Protein AF-A0A2V9CWH9-F1 (afdb_monomer_lite)

Structure (mmCIF, N/CA/C/O backbone):
data_AF-A0A2V9CWH9-F1
#
_entry.id   AF-A0A2V9CWH9-F1
#
loop_
_atom_site.group_PDB
_atom_site.id
_atom_site.type_symbol
_atom_site.label_atom_id
_atom_site.label_alt_id
_atom_site.label_comp_id
_atom_site.label_asym_id
_atom_site.label_entity_id
_atom_site.label_seq_id
_atom_site.pdbx_PDB_ins_code
_atom_site.Cartn_x
_atom_site.Cartn_y
_atom_site.Cartn_z
_atom_site.occupancy
_atom_site.B_iso_or_equiv
_atom_site.auth_seq_id
_atom_site.auth_comp_id
_atom_site.auth_asym_id
_atom_site.auth_atom_id
_atom_site.pdbx_PDB_model_num
ATOM 1 N N . MET A 1 1 ? 44.552 -11.477 -55.483 1.00 44.53 1 MET A N 1
ATOM 2 C CA . MET A 1 1 ? 44.441 -10.278 -54.623 1.00 44.53 1 MET A CA 1
ATOM 3 C C . MET A 1 1 ? 43.603 -10.660 -53.417 1.00 44.53 1 MET A C 1
ATOM 5 O O . MET A 1 1 ? 42.482 -11.124 -53.597 1.00 44.53 1 MET A O 1
ATOM 9 N N . THR A 1 2 ? 44.203 -10.664 -52.231 1.00 57.53 2 THR A N 1
ATOM 10 C CA . THR A 1 2 ? 43.734 -11.425 -51.064 1.00 57.53 2 THR A CA 1
ATOM 11 C C . THR A 1 2 ? 42.679 -10.654 -50.266 1.00 57.53 2 THR A C 1
ATOM 13 O O . THR A 1 2 ? 42.781 -9.448 -50.055 1.00 57.53 2 THR A O 1
ATOM 16 N N . LEU A 1 3 ? 41.645 -11.362 -49.795 1.00 65.50 3 LEU A N 1
ATOM 17 C CA . LEU A 1 3 ? 40.542 -10.813 -48.985 1.00 65.50 3 LEU A CA 1
ATOM 18 C C . LEU A 1 3 ? 41.031 -10.063 -47.728 1.00 65.50 3 LEU A C 1
ATOM 20 O O . LEU A 1 3 ? 40.364 -9.142 -47.262 1.00 65.50 3 LEU A O 1
ATOM 24 N N . ALA A 1 4 ? 42.223 -10.411 -47.238 1.00 65.81 4 ALA A N 1
ATOM 25 C CA . ALA A 1 4 ? 42.896 -9.776 -46.110 1.00 65.81 4 ALA A CA 1
ATOM 26 C C . ALA A 1 4 ? 43.246 -8.292 -46.352 1.00 65.81 4 ALA A C 1
ATOM 28 O O . ALA A 1 4 ? 43.082 -7.471 -45.452 1.00 65.81 4 ALA A O 1
ATOM 29 N N . GLU A 1 5 ? 43.653 -7.905 -47.568 1.00 60.34 5 GLU A N 1
ATOM 30 C CA . GLU A 1 5 ? 44.019 -6.509 -47.875 1.00 60.34 5 GLU A CA 1
ATOM 31 C C . GLU A 1 5 ? 42.793 -5.593 -47.980 1.00 60.34 5 GLU A C 1
ATOM 33 O O . GLU A 1 5 ? 42.853 -4.402 -47.661 1.00 60.34 5 GLU A O 1
ATOM 38 N N . ARG A 1 6 ? 41.650 -6.160 -48.389 1.00 58.47 6 ARG A N 1
ATOM 39 C CA . ARG A 1 6 ? 40.381 -5.433 -48.522 1.00 58.47 6 ARG A CA 1
ATOM 40 C C . ARG A 1 6 ? 39.797 -5.054 -47.158 1.00 58.47 6 ARG A C 1
ATOM 42 O O . ARG A 1 6 ? 39.152 -4.014 -47.047 1.00 58.47 6 ARG A O 1
ATOM 49 N N . TRP A 1 7 ? 40.067 -5.864 -46.132 1.00 61.09 7 TRP A N 1
ATOM 50 C CA . TRP A 1 7 ? 39.656 -5.607 -44.749 1.00 61.09 7 TRP A CA 1
ATOM 51 C C . TRP A 1 7 ? 40.542 -4.555 -44.063 1.00 61.09 7 TRP A C 1
ATOM 53 O O . TRP A 1 7 ? 40.049 -3.749 -43.280 1.00 61.09 7 TRP A O 1
ATOM 63 N N . LEU A 1 8 ? 41.825 -4.482 -44.436 1.00 70.75 8 LEU A N 1
ATOM 64 C CA . LEU A 1 8 ? 42.787 -3.536 -43.859 1.00 70.75 8 LEU A CA 1
ATOM 65 C C . LEU A 1 8 ? 42.597 -2.080 -44.340 1.00 70.75 8 LEU A C 1
ATOM 67 O O . LEU A 1 8 ? 42.977 -1.146 -43.639 1.00 70.75 8 LEU A O 1
ATOM 71 N N . ARG A 1 9 ? 42.022 -1.863 -45.535 1.00 59.00 9 ARG A N 1
ATOM 72 C CA . ARG A 1 9 ? 41.944 -0.539 -46.196 1.00 59.00 9 ARG A CA 1
ATOM 73 C C . ARG A 1 9 ? 40.591 0.185 -46.109 1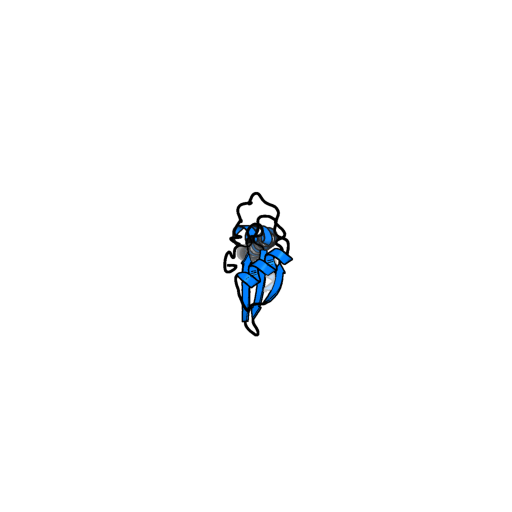.00 59.00 9 ARG A C 1
ATOM 75 O O . ARG A 1 9 ? 40.458 1.260 -46.689 1.00 59.00 9 ARG A O 1
ATOM 82 N N . GLN A 1 10 ? 39.587 -0.344 -45.405 1.00 58.97 10 GLN A N 1
ATOM 83 C CA . GLN A 1 10 ? 38.259 0.292 -45.302 1.00 58.97 10 GLN A CA 1
ATOM 84 C C . GLN A 1 10 ? 37.855 0.607 -43.847 1.00 58.97 10 GLN A C 1
ATOM 86 O O . GLN A 1 10 ? 36.981 -0.058 -43.295 1.00 58.97 10 GLN A O 1
ATOM 91 N N . PRO A 1 11 ? 38.419 1.652 -43.209 1.00 56.34 11 PRO A N 1
ATOM 92 C CA . PRO A 1 11 ? 38.168 1.942 -41.792 1.00 56.34 11 PRO A CA 1
ATOM 93 C C . PRO A 1 11 ? 36.838 2.676 -41.517 1.00 56.34 11 PRO A C 1
ATOM 95 O O . PRO A 1 11 ? 36.559 3.052 -40.384 1.00 56.34 11 PRO A O 1
ATOM 98 N N . GLN A 1 12 ? 36.021 2.951 -42.538 1.00 57.69 12 GLN A N 1
ATOM 99 C CA . GLN A 1 12 ? 34.875 3.868 -42.434 1.00 57.69 12 GLN A CA 1
ATOM 100 C C . GLN A 1 12 ? 33.665 3.373 -43.247 1.00 57.69 12 GLN A C 1
ATOM 102 O O . GLN A 1 12 ? 32.946 4.175 -43.844 1.00 57.69 12 GLN A O 1
ATOM 107 N N . SER A 1 13 ? 33.430 2.058 -43.327 1.00 58.75 13 SER A N 1
ATOM 108 C CA . SER A 1 13 ? 32.244 1.571 -44.032 1.00 58.75 13 SER A CA 1
ATOM 109 C C . SER A 1 13 ? 30.990 2.045 -43.287 1.00 58.75 13 SER A C 1
ATOM 111 O O . SER A 1 13 ? 30.790 1.792 -42.098 1.00 58.75 13 SER A O 1
ATOM 113 N N . VAL A 1 14 ? 30.128 2.772 -43.996 1.00 61.38 14 VAL A N 1
ATOM 114 C CA . VAL A 1 14 ? 28.843 3.296 -43.502 1.00 61.38 14 VAL A CA 1
ATOM 115 C C . VAL A 1 14 ? 28.002 2.195 -42.832 1.00 61.38 14 VAL A C 1
ATOM 117 O O . VAL A 1 14 ? 27.197 2.479 -41.951 1.00 61.38 14 VAL A O 1
ATOM 120 N N . GLY A 1 15 ? 28.230 0.931 -43.210 1.00 66.12 15 GLY A N 1
ATOM 121 C CA . GLY A 1 15 ? 27.636 -0.260 -42.605 1.00 66.12 15 GLY A CA 1
ATOM 122 C C . GLY A 1 15 ? 28.072 -0.531 -41.163 1.00 66.12 15 GLY A C 1
ATOM 123 O O . GLY A 1 15 ? 27.210 -0.826 -40.344 1.00 66.12 15 GLY A O 1
ATOM 124 N N . LEU A 1 16 ? 29.355 -0.374 -40.809 1.00 75.88 16 LEU A N 1
ATOM 125 C CA . LEU A 1 16 ? 29.817 -0.581 -39.427 1.00 75.88 16 LEU A CA 1
ATOM 126 C C . LEU A 1 16 ? 29.271 0.506 -38.493 1.00 75.88 16 LEU A C 1
ATOM 128 O O . LEU A 1 16 ? 28.771 0.202 -37.413 1.00 75.88 16 LEU A O 1
ATOM 132 N N . ARG A 1 17 ? 29.284 1.770 -38.940 1.00 77.12 17 ARG A N 1
ATOM 133 C CA .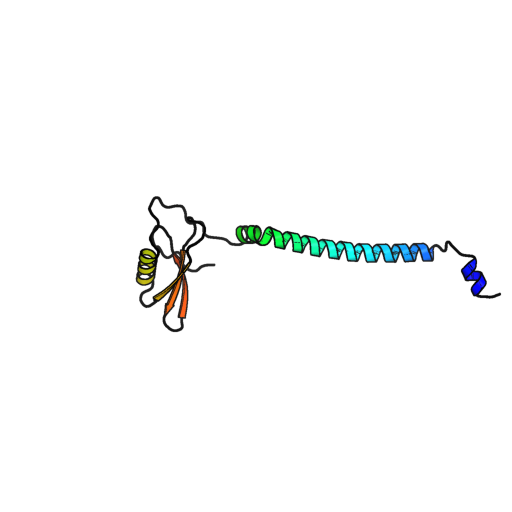 ARG A 1 17 ? 28.661 2.881 -38.198 1.00 77.12 17 ARG A CA 1
ATOM 134 C C . ARG A 1 17 ? 27.153 2.668 -38.027 1.00 77.12 17 ARG A C 1
ATOM 136 O O . ARG A 1 17 ? 26.643 2.865 -36.929 1.00 77.12 17 ARG A O 1
ATOM 143 N N . LYS A 1 18 ? 26.450 2.217 -39.074 1.00 77.56 18 LYS A N 1
ATOM 144 C CA . LYS A 1 18 ? 25.019 1.870 -38.994 1.00 77.56 18 LYS A CA 1
ATOM 145 C C . LYS A 1 18 ? 24.756 0.699 -38.050 1.00 77.56 18 LYS A C 1
ATOM 147 O O . LYS A 1 18 ? 23.821 0.779 -37.268 1.00 77.56 18 LYS A O 1
ATOM 152 N N . ALA A 1 19 ? 25.572 -0.353 -38.086 1.00 84.31 19 ALA A N 1
ATOM 153 C CA . ALA A 1 19 ? 25.421 -1.507 -37.204 1.00 84.31 19 ALA A CA 1
ATOM 154 C C . ALA A 1 19 ? 25.627 -1.124 -35.732 1.00 84.31 19 ALA A C 1
ATOM 156 O O . ALA A 1 19 ? 24.799 -1.467 -34.894 1.00 84.31 19 ALA A O 1
ATOM 157 N N . LEU A 1 20 ? 26.673 -0.350 -35.425 1.00 87.12 20 LEU A N 1
ATOM 158 C CA . LEU A 1 20 ? 26.925 0.156 -34.073 1.00 87.12 20 LEU A CA 1
ATOM 159 C C . LEU A 1 20 ? 25.796 1.070 -33.587 1.00 87.12 20 LEU A C 1
ATOM 161 O O . LEU A 1 20 ? 25.358 0.937 -32.448 1.00 87.12 20 LEU A O 1
ATOM 165 N N . PHE A 1 21 ? 25.285 1.950 -34.452 1.00 86.56 21 PHE A N 1
ATOM 166 C CA . PHE A 1 21 ? 24.150 2.809 -34.119 1.00 86.56 21 PHE A CA 1
ATOM 167 C C . PHE A 1 21 ? 22.875 2.000 -33.862 1.00 86.56 21 PHE A C 1
ATOM 169 O O . PHE A 1 21 ? 22.181 2.248 -32.883 1.00 86.56 21 PHE A O 1
ATOM 176 N N . GLN A 1 22 ? 22.598 0.990 -34.689 1.00 87.06 22 GLN A N 1
ATOM 177 C CA . GLN A 1 22 ? 21.442 0.112 -34.529 1.00 87.06 22 GLN A CA 1
ATOM 178 C C . GLN A 1 22 ? 21.536 -0.672 -33.213 1.00 87.06 22 GLN A C 1
ATOM 180 O O . GLN A 1 22 ? 20.596 -0.666 -32.423 1.00 87.06 22 GLN A O 1
ATOM 185 N N . VAL A 1 23 ? 22.687 -1.287 -32.926 1.00 93.00 23 VAL A N 1
ATOM 186 C CA . VAL A 1 23 ? 22.912 -2.016 -31.668 1.00 93.00 23 VAL A CA 1
ATOM 187 C C . VAL A 1 23 ? 22.798 -1.081 -30.466 1.00 93.00 23 VAL A C 1
ATOM 189 O O . VAL A 1 23 ? 22.139 -1.436 -29.492 1.00 93.00 23 VAL A O 1
ATOM 192 N N . HIS A 1 24 ? 23.374 0.121 -30.524 1.00 92.06 24 HIS A N 1
ATOM 193 C CA . HIS A 1 24 ? 23.268 1.095 -29.438 1.00 92.06 24 HIS A CA 1
ATOM 194 C C . HIS A 1 24 ? 21.821 1.557 -29.218 1.00 92.06 24 HIS A C 1
ATOM 196 O O . HIS A 1 24 ? 21.372 1.622 -28.079 1.00 92.06 24 HIS A O 1
ATOM 202 N N . LEU A 1 25 ? 21.068 1.810 -30.294 1.00 93.56 25 LEU A N 1
ATOM 203 C CA . LEU A 1 25 ? 19.660 2.200 -30.218 1.00 93.56 25 LEU A CA 1
ATOM 204 C C . LEU A 1 25 ? 18.821 1.107 -29.548 1.00 93.56 25 LEU A C 1
ATOM 206 O O . LEU A 1 25 ? 18.080 1.390 -28.611 1.00 93.56 25 LEU A O 1
ATOM 210 N N . TRP A 1 26 ? 18.948 -0.144 -29.998 1.00 96.50 26 TRP A N 1
ATOM 211 C CA . TRP A 1 26 ? 18.155 -1.247 -29.451 1.00 96.50 26 TRP A CA 1
ATOM 212 C C . TRP A 1 26 ? 18.565 -1.605 -28.023 1.00 96.50 26 TRP A C 1
ATOM 214 O O . TRP A 1 26 ? 17.695 -1.816 -27.181 1.00 96.50 26 TRP A O 1
ATOM 224 N N . THR A 1 27 ? 19.865 -1.621 -27.715 1.00 96.19 27 THR A N 1
ATOM 225 C CA . THR A 1 27 ? 20.332 -1.872 -26.340 1.00 96.19 27 THR A CA 1
ATOM 226 C C . THR A 1 27 ? 19.931 -0.738 -25.401 1.00 96.19 27 THR A C 1
ATOM 228 O O . THR A 1 27 ? 19.426 -1.009 -24.315 1.00 96.19 27 THR A O 1
ATOM 231 N N . GLY A 1 28 ? 20.059 0.518 -25.837 1.00 95.81 28 GLY A N 1
ATOM 232 C CA . GLY A 1 28 ? 19.609 1.691 -25.094 1.00 95.81 28 GLY A CA 1
ATOM 233 C C . GLY A 1 28 ? 18.101 1.687 -24.851 1.00 95.81 28 GLY A C 1
ATOM 234 O O . GLY A 1 28 ? 17.674 1.929 -23.728 1.00 95.81 28 GLY A O 1
ATOM 235 N N . LEU A 1 29 ? 17.293 1.349 -25.860 1.00 96.38 29 LEU A N 1
ATOM 236 C CA . LEU A 1 29 ? 15.834 1.284 -25.737 1.00 96.38 29 LEU A CA 1
ATOM 237 C C . LEU A 1 29 ? 15.389 0.194 -24.755 1.00 96.38 29 LEU A C 1
ATOM 239 O O . LEU A 1 29 ? 14.563 0.456 -23.881 1.00 96.38 29 LEU A O 1
ATOM 243 N N . ILE A 1 30 ? 15.956 -1.011 -24.869 1.00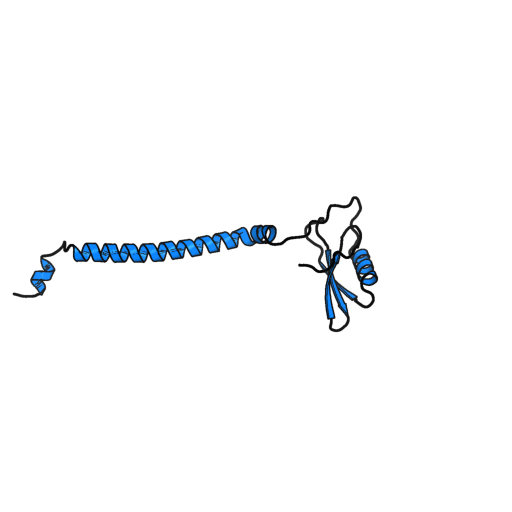 97.06 30 ILE A N 1
ATOM 244 C CA . ILE A 1 30 ? 15.649 -2.122 -23.958 1.00 97.06 30 ILE A CA 1
ATOM 245 C C . ILE A 1 30 ? 16.075 -1.766 -22.531 1.00 97.06 30 ILE A C 1
ATOM 247 O O . ILE A 1 30 ? 15.308 -1.974 -21.591 1.00 97.06 30 ILE A O 1
ATOM 251 N N . LEU A 1 31 ? 17.269 -1.192 -22.362 1.00 97.00 31 LEU A N 1
ATOM 252 C CA . LEU A 1 31 ? 17.782 -0.814 -21.049 1.00 97.00 31 LEU A CA 1
ATOM 253 C C . LEU A 1 31 ? 16.958 0.317 -20.424 1.00 97.00 31 LEU A C 1
ATOM 255 O O . LEU A 1 31 ? 16.620 0.237 -19.247 1.00 97.00 31 LEU A O 1
ATOM 259 N N . ALA A 1 32 ? 16.590 1.336 -21.200 1.00 96.06 32 ALA A N 1
ATOM 260 C CA . ALA A 1 32 ? 15.743 2.428 -20.735 1.00 96.06 32 ALA A CA 1
ATOM 261 C C . ALA A 1 32 ? 14.364 1.918 -20.302 1.00 96.06 32 ALA A C 1
ATOM 263 O O . ALA A 1 32 ? 13.883 2.301 -19.238 1.00 96.06 32 ALA A O 1
ATOM 264 N N . LEU A 1 33 ? 13.755 1.012 -21.076 1.00 96.81 33 LEU A N 1
ATOM 265 C CA . LEU A 1 33 ? 12.481 0.394 -20.711 1.00 96.81 33 LEU A CA 1
ATOM 266 C C . LEU A 1 33 ? 12.607 -0.444 -19.431 1.00 96.81 33 LEU A C 1
ATOM 268 O O . LEU A 1 33 ? 11.763 -0.340 -18.543 1.00 96.81 33 LEU A O 1
ATOM 272 N N . TYR A 1 34 ? 13.676 -1.232 -19.306 1.00 96.75 34 TYR A N 1
ATOM 273 C CA . TYR A 1 34 ? 13.952 -2.016 -18.103 1.00 96.75 34 TYR A CA 1
ATOM 274 C C . TYR A 1 34 ? 14.121 -1.124 -16.867 1.00 96.75 34 TYR A C 1
ATOM 276 O O . TYR A 1 34 ? 13.482 -1.359 -15.841 1.00 96.75 34 TYR A O 1
ATOM 284 N N . VAL A 1 35 ? 14.929 -0.065 -16.974 1.00 96.25 35 VAL A N 1
ATOM 285 C CA . VAL A 1 35 ? 15.120 0.911 -15.894 1.00 96.25 35 VAL A CA 1
ATOM 286 C C . VAL A 1 35 ? 13.802 1.598 -15.556 1.00 96.25 35 VAL A C 1
ATOM 288 O O . VAL A 1 35 ? 13.496 1.726 -14.379 1.00 96.25 35 VAL A O 1
ATOM 291 N N . LEU A 1 36 ? 12.981 1.967 -16.542 1.00 96.38 36 LEU A N 1
ATOM 292 C CA . LEU A 1 36 ? 11.680 2.595 -16.308 1.00 96.38 36 LEU A CA 1
ATOM 293 C C . LEU A 1 36 ? 10.740 1.687 -15.506 1.00 96.38 36 LEU A C 1
ATOM 295 O O . LEU A 1 36 ? 10.138 2.143 -14.535 1.00 96.38 36 LEU A O 1
ATOM 299 N N . VAL A 1 37 ? 10.656 0.398 -15.849 1.00 95.81 37 VAL A N 1
ATOM 300 C CA . VAL A 1 37 ? 9.857 -0.581 -15.090 1.00 95.81 37 VAL A CA 1
ATOM 301 C C . VAL A 1 37 ? 10.409 -0.767 -13.675 1.00 95.81 37 VAL A C 1
ATOM 303 O O . VAL A 1 37 ? 9.640 -0.789 -12.709 1.00 95.81 37 VAL A O 1
ATOM 306 N N . MET A 1 38 ? 11.733 -0.852 -13.524 1.00 95.06 38 MET A N 1
ATOM 307 C CA . MET A 1 38 ? 12.387 -0.971 -12.215 1.00 95.06 38 MET A CA 1
ATOM 308 C C . MET A 1 38 ? 12.162 0.272 -11.351 1.00 95.06 38 MET A C 1
ATOM 310 O O . MET A 1 38 ? 11.829 0.146 -10.174 1.00 95.06 38 MET A O 1
ATOM 314 N N . SER A 1 39 ? 12.274 1.468 -11.927 1.00 93.81 39 SER A N 1
ATOM 315 C CA . SER A 1 39 ? 11.984 2.734 -11.257 1.00 93.81 39 SER A CA 1
ATOM 316 C C . SER A 1 39 ? 10.526 2.801 -10.828 1.00 93.81 39 SER A C 1
ATOM 318 O O . SER A 1 39 ? 10.264 3.110 -9.671 1.00 93.81 39 SER A O 1
ATOM 320 N N . LEU A 1 40 ? 9.587 2.431 -11.702 1.00 91.12 40 LEU A N 1
ATOM 321 C CA . LEU A 1 40 ? 8.163 2.417 -11.371 1.00 91.12 40 LEU A CA 1
ATOM 322 C C . LEU A 1 40 ? 7.870 1.442 -10.223 1.00 91.12 40 LEU A C 1
ATOM 324 O O . LEU A 1 40 ? 7.163 1.781 -9.276 1.00 91.12 40 LEU A O 1
ATOM 328 N N . THR A 1 41 ? 8.484 0.259 -10.261 1.00 89.00 41 THR A N 1
ATOM 329 C CA . THR A 1 41 ? 8.378 -0.743 -9.193 1.00 89.00 41 THR A CA 1
ATOM 330 C C . THR A 1 41 ? 8.968 -0.222 -7.880 1.00 89.00 41 THR A C 1
ATOM 332 O O . THR A 1 41 ? 8.355 -0.374 -6.823 1.00 89.00 41 THR A O 1
ATOM 335 N N . GLY A 1 42 ? 10.126 0.443 -7.933 1.00 84.56 42 GLY A N 1
ATOM 336 C CA . GLY A 1 42 ? 10.766 1.070 -6.776 1.00 84.56 42 GLY A CA 1
ATOM 337 C C . GLY A 1 42 ? 9.913 2.184 -6.168 1.00 84.56 42 GLY A C 1
ATOM 338 O O . GLY A 1 42 ? 9.733 2.226 -4.950 1.00 84.56 42 GLY A O 1
ATOM 339 N N . THR A 1 43 ? 9.312 3.033 -7.004 1.00 88.88 43 THR A N 1
ATOM 340 C CA . THR A 1 43 ? 8.353 4.058 -6.578 1.00 88.88 43 THR A CA 1
ATOM 341 C C . THR A 1 43 ? 7.163 3.411 -5.872 1.00 88.88 43 THR A C 1
ATOM 343 O O . THR A 1 43 ? 6.877 3.751 -4.725 1.00 88.88 43 THR A O 1
ATOM 346 N N . VAL A 1 44 ? 6.519 2.415 -6.486 1.00 83.50 44 VAL A N 1
ATOM 347 C CA . VAL A 1 44 ? 5.394 1.689 -5.869 1.00 83.50 44 VAL A CA 1
ATOM 348 C C . VAL A 1 44 ? 5.786 1.079 -4.518 1.00 83.50 44 VAL A C 1
ATOM 350 O O . VAL A 1 44 ? 4.996 1.114 -3.573 1.00 83.50 44 VAL A O 1
ATOM 353 N N . LEU A 1 45 ? 7.010 0.561 -4.389 1.00 82.06 45 LEU A N 1
ATOM 354 C CA . LEU A 1 45 ? 7.491 -0.032 -3.144 1.00 82.06 45 LEU A CA 1
ATOM 355 C C . LEU A 1 45 ? 7.623 1.000 -2.014 1.00 82.06 45 LEU A C 1
ATOM 357 O O . LEU A 1 45 ? 7.199 0.721 -0.892 1.00 82.06 45 LEU A O 1
ATOM 361 N N . ILE A 1 46 ? 8.148 2.193 -2.307 1.00 84.12 46 ILE A N 1
ATOM 362 C CA . ILE A 1 46 ? 8.263 3.296 -1.334 1.00 84.12 46 ILE A CA 1
ATOM 363 C C . ILE A 1 46 ? 6.874 3.780 -0.915 1.00 84.12 46 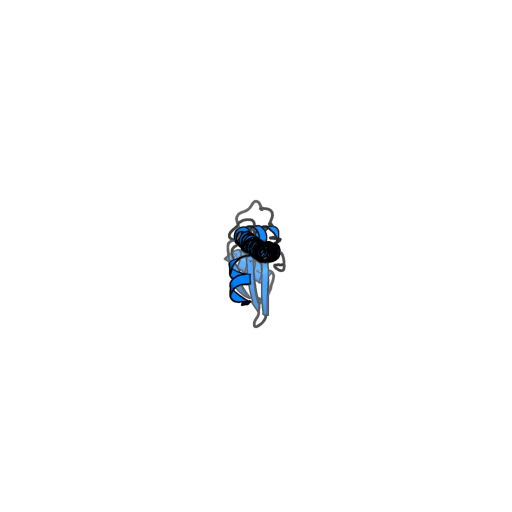ILE A C 1
ATOM 365 O O . ILE A 1 46 ? 6.598 3.958 0.274 1.00 84.12 46 ILE A O 1
ATOM 369 N N . TYR A 1 47 ? 5.968 3.928 -1.880 1.00 77.06 47 TYR A N 1
ATOM 370 C CA . TYR A 1 47 ? 4.612 4.382 -1.613 1.00 77.06 47 TYR A CA 1
ATOM 371 C C . TYR A 1 47 ? 3.697 3.275 -1.086 1.00 77.06 47 TYR A C 1
ATOM 373 O O . TYR A 1 47 ? 2.529 3.555 -0.878 1.00 77.06 47 TYR A O 1
ATOM 381 N N . ARG A 1 48 ? 4.160 2.052 -0.779 1.00 69.44 48 ARG A N 1
ATOM 382 C CA . ARG A 1 48 ? 3.279 0.968 -0.287 1.00 69.44 48 ARG A CA 1
ATOM 383 C C . ARG A 1 48 ? 2.365 1.387 0.861 1.00 69.44 48 ARG A C 1
ATOM 385 O O . ARG A 1 48 ? 1.214 0.976 0.882 1.00 69.44 48 ARG A O 1
ATOM 392 N N . ARG A 1 49 ? 2.856 2.188 1.812 1.00 64.12 49 ARG A N 1
ATOM 393 C CA . ARG A 1 49 ? 2.040 2.672 2.941 1.00 64.12 49 ARG A CA 1
ATOM 394 C C . ARG A 1 49 ? 1.036 3.739 2.523 1.00 64.12 49 ARG A C 1
ATOM 396 O O . ARG A 1 49 ? -0.075 3.737 3.032 1.00 64.12 49 ARG A O 1
ATOM 403 N N . GLU A 1 50 ? 1.418 4.629 1.617 1.00 64.50 50 GLU A N 1
ATOM 404 C CA . GLU A 1 50 ? 0.545 5.703 1.136 1.00 64.50 50 GLU A CA 1
ATOM 405 C C . GLU A 1 50 ? -0.473 5.184 0.118 1.00 64.50 50 GLU A C 1
ATOM 407 O O . GLU A 1 50 ? -1.638 5.532 0.201 1.00 64.50 50 GLU A O 1
ATOM 412 N N . LEU A 1 51 ? -0.079 4.263 -0.765 1.00 65.25 51 LEU A N 1
ATOM 413 C CA . LEU A 1 51 ? -0.969 3.490 -1.627 1.00 65.25 51 LEU A CA 1
ATOM 414 C C . LEU A 1 51 ? -1.904 2.633 -0.777 1.00 65.25 51 LEU A C 1
ATOM 416 O O . LEU A 1 51 ? -3.094 2.629 -1.039 1.00 65.25 51 LEU A O 1
ATOM 420 N N . ALA A 1 52 ? -1.421 1.973 0.280 1.00 62.81 52 ALA A N 1
ATOM 421 C CA . ALA A 1 52 ? -2.315 1.287 1.209 1.00 62.81 52 ALA A CA 1
ATOM 422 C C . ALA A 1 52 ? -3.305 2.266 1.851 1.00 62.81 52 ALA A C 1
ATOM 424 O O . ALA A 1 52 ? -4.482 1.974 1.876 1.00 62.81 52 ALA A O 1
ATOM 425 N N . LYS A 1 53 ? -2.902 3.460 2.294 1.00 63.34 53 LYS A N 1
ATOM 426 C CA . LYS A 1 53 ? -3.864 4.456 2.804 1.00 63.34 53 LYS A CA 1
ATOM 427 C C . LYS A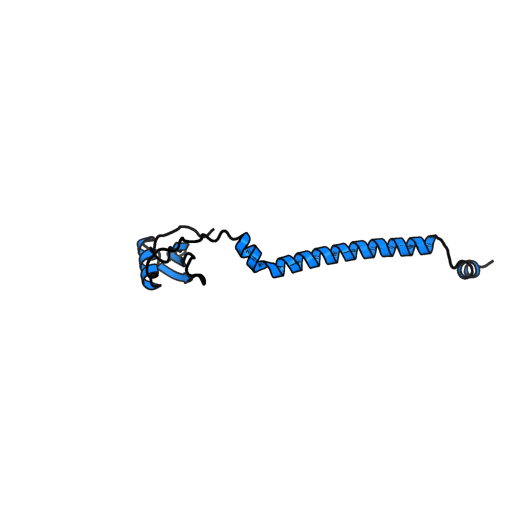 1 53 ? -4.820 4.994 1.731 1.00 63.34 53 LYS A C 1
ATOM 429 O O . LYS A 1 53 ? -5.962 5.290 2.049 1.00 63.34 53 LYS A O 1
ATOM 434 N N . ALA A 1 54 ? -4.356 5.158 0.493 1.00 64.06 54 ALA A N 1
ATOM 435 C CA . ALA A 1 54 ? -5.141 5.710 -0.610 1.00 64.06 54 ALA A CA 1
ATOM 436 C C . ALA A 1 54 ? -6.121 4.687 -1.205 1.00 64.06 54 ALA A C 1
ATOM 438 O O . ALA A 1 54 ? -7.203 5.063 -1.641 1.00 64.06 54 ALA A O 1
ATOM 439 N N . PHE A 1 55 ? -5.745 3.404 -1.221 1.00 61.56 55 PHE A N 1
ATOM 440 C CA . PHE A 1 55 ? -6.552 2.306 -1.758 1.00 61.56 55 PHE A CA 1
ATOM 441 C C . PHE A 1 55 ? -7.309 1.527 -0.681 1.00 61.56 55 PHE A C 1
ATOM 443 O O . PHE A 1 55 ? -8.357 0.959 -0.977 1.00 61.56 55 PHE A O 1
ATOM 450 N N . SER A 1 56 ? -6.832 1.491 0.565 1.00 56.41 56 SER A N 1
ATOM 451 C CA . SER A 1 56 ? -7.626 0.981 1.680 1.00 56.41 56 SER A CA 1
ATOM 452 C C . SER A 1 56 ? -8.607 2.061 2.100 1.00 56.41 56 SER A C 1
ATOM 454 O O . SER A 1 56 ? -8.248 3.044 2.748 1.00 56.41 56 SER A O 1
ATOM 456 N N . TYR A 1 57 ? -9.872 1.837 1.765 1.00 52.66 57 TYR A N 1
ATOM 457 C CA . TYR A 1 57 ? -10.999 2.542 2.353 1.00 52.66 57 TYR A CA 1
ATOM 458 C C . TYR A 1 57 ? -11.086 2.153 3.836 1.00 52.66 57 TYR A C 1
ATOM 460 O O . TYR A 1 57 ? -11.836 1.262 4.216 1.00 52.66 57 TYR A O 1
ATOM 468 N N . GLN A 1 58 ? -10.240 2.745 4.684 1.00 58.66 58 GLN A N 1
ATOM 469 C CA . GLN A 1 58 ? -10.337 2.554 6.127 1.00 58.66 58 GLN A CA 1
ATOM 470 C C . GLN A 1 58 ? -11.495 3.418 6.622 1.00 58.66 58 GLN A C 1
ATOM 472 O O . GLN A 1 58 ? -11.369 4.649 6.567 1.00 58.66 58 GLN A O 1
ATOM 477 N N . PRO A 1 59 ? -12.609 2.824 7.093 1.00 57.44 59 PRO A N 1
ATOM 478 C CA . PRO A 1 59 ? -13.723 3.598 7.612 1.00 57.44 59 PRO A CA 1
ATOM 479 C C . PRO A 1 59 ? -13.214 4.441 8.782 1.00 57.44 59 PRO A C 1
ATOM 481 O O . PRO A 1 59 ? -12.861 3.929 9.844 1.00 57.44 59 PRO A O 1
ATOM 484 N N . HIS A 1 60 ? -13.110 5.750 8.559 1.00 55.78 60 HIS A N 1
ATOM 485 C CA . HIS A 1 60 ? -12.832 6.698 9.624 1.00 55.78 60 HIS A CA 1
ATOM 486 C C . HIS A 1 60 ? -14.072 6.755 10.505 1.00 55.78 60 HIS A C 1
ATOM 488 O O . HIS A 1 60 ? -15.134 7.195 10.062 1.00 55.78 60 HIS A O 1
ATOM 494 N N . ILE A 1 61 ? -13.946 6.305 11.751 1.00 60.53 61 ILE A N 1
ATOM 495 C CA . ILE A 1 61 ? -15.012 6.503 12.724 1.00 60.53 61 ILE A CA 1
ATOM 496 C C . ILE A 1 61 ? -14.903 7.945 13.201 1.00 60.53 61 ILE A C 1
ATOM 498 O O . ILE A 1 61 ? -13.854 8.386 13.674 1.00 60.53 61 ILE A O 1
ATOM 502 N N . VAL A 1 62 ? -16.001 8.684 13.066 1.00 57.03 62 VAL A N 1
ATOM 503 C CA . VAL A 1 62 ? -16.121 10.042 13.594 1.00 57.03 62 VAL A CA 1
ATOM 504 C C . VAL A 1 62 ? -15.874 9.989 15.102 1.00 57.03 62 VAL A C 1
ATOM 506 O O . VAL A 1 62 ? -16.550 9.245 15.819 1.00 57.03 62 VAL A O 1
ATOM 509 N N . ALA A 1 63 ? -14.882 10.752 15.568 1.00 56.78 63 ALA A N 1
ATOM 510 C CA . ALA A 1 63 ? -14.526 10.838 16.978 1.00 56.78 63 ALA A CA 1
ATOM 511 C C . ALA A 1 63 ? -15.780 11.150 17.807 1.00 56.78 63 ALA A C 1
ATOM 513 O O . ALA A 1 63 ? -16.433 12.170 17.593 1.00 56.78 63 ALA A O 1
ATOM 514 N N . HIS A 1 64 ? -16.134 10.247 18.720 1.00 59.56 64 HIS A N 1
ATOM 515 C CA . HIS A 1 64 ? -17.234 10.468 19.648 1.00 59.56 64 HIS A CA 1
ATOM 516 C C . HIS A 1 64 ? -16.705 11.169 20.906 1.00 59.56 64 HIS A C 1
ATOM 518 O O . HIS A 1 64 ? -15.626 10.815 21.388 1.00 59.56 64 HIS A O 1
ATOM 524 N N . PRO A 1 65 ? -17.441 12.144 21.466 1.00 54.16 65 PRO A N 1
ATOM 525 C CA . PRO A 1 65 ? -17.104 12.715 22.760 1.00 54.16 65 PRO A CA 1
ATOM 526 C C . PRO A 1 65 ? -17.384 11.677 23.857 1.00 54.16 65 PRO A C 1
ATOM 528 O O . PRO A 1 65 ? -18.524 11.483 24.268 1.00 54.16 65 PRO A O 1
ATOM 531 N N . GLY A 1 66 ? -16.341 10.978 24.307 1.00 68.00 66 GLY A N 1
ATOM 532 C CA . GLY A 1 66 ? -16.417 10.007 25.399 1.00 68.00 66 GLY A CA 1
ATOM 533 C C . GLY A 1 66 ? -15.113 9.223 25.588 1.00 68.00 66 GLY A C 1
ATOM 534 O O . GLY A 1 66 ? -14.295 9.162 24.664 1.00 68.00 66 GLY A O 1
ATOM 535 N N . PRO A 1 67 ? -14.879 8.640 26.779 1.00 72.19 67 PRO A N 1
ATOM 536 C CA . PRO A 1 67 ? -13.761 7.725 26.983 1.00 72.19 67 PRO A CA 1
ATOM 537 C C . PRO A 1 67 ? -13.927 6.487 26.090 1.00 72.19 67 PRO A C 1
ATOM 539 O O . PRO A 1 67 ? -15.043 6.038 25.835 1.00 72.19 67 PRO A O 1
ATOM 542 N N . ARG A 1 68 ? -12.811 5.941 25.593 1.00 74.75 68 ARG A N 1
ATOM 543 C CA . ARG A 1 68 ? -12.835 4.662 24.868 1.00 74.75 68 ARG A CA 1
ATOM 544 C C . ARG A 1 68 ? -13.282 3.560 25.816 1.00 74.75 68 ARG A C 1
ATOM 546 O O . ARG A 1 68 ? -12.842 3.538 26.965 1.00 74.75 68 ARG A O 1
ATOM 553 N N . LEU A 1 69 ? -14.066 2.627 25.293 1.00 79.75 69 LEU A N 1
ATOM 554 C CA . LEU A 1 69 ? -14.330 1.375 25.981 1.00 79.75 69 LEU A CA 1
ATOM 555 C C . LEU A 1 69 ? -13.024 0.587 26.114 1.00 79.75 69 LEU A C 1
ATOM 557 O O . LEU A 1 69 ? -12.194 0.547 25.198 1.00 79.75 69 LEU A O 1
ATOM 561 N N . THR A 1 70 ? -12.844 -0.030 27.272 1.00 82.38 70 THR A N 1
ATOM 562 C CA . THR A 1 70 ? -11.750 -0.962 27.543 1.00 82.38 70 THR A CA 1
ATOM 563 C C . THR A 1 70 ? -11.893 -2.226 26.691 1.00 82.38 70 THR A C 1
ATOM 565 O O . THR A 1 70 ? -12.976 -2.556 26.200 1.00 82.38 70 THR A O 1
ATOM 568 N N . ALA A 1 71 ? -10.800 -2.975 26.526 1.00 78.38 71 ALA A N 1
ATOM 569 C CA . ALA A 1 71 ? -10.823 -4.233 25.780 1.00 78.38 71 ALA A CA 1
ATOM 570 C C . ALA A 1 71 ? -11.868 -5.225 26.328 1.00 78.38 71 ALA A C 1
ATOM 572 O O . ALA A 1 71 ? -12.477 -5.961 25.555 1.00 78.38 71 ALA A O 1
ATOM 573 N N . ASP A 1 72 ? -12.115 -5.219 27.639 1.00 82.75 72 ASP A N 1
ATOM 574 C CA . ASP A 1 72 ? -13.101 -6.098 28.272 1.00 82.75 72 ASP A CA 1
ATOM 575 C C . ASP A 1 72 ? -14.544 -5.634 28.032 1.00 82.75 72 ASP A C 1
ATOM 577 O O . ASP A 1 72 ? -15.420 -6.460 27.774 1.00 82.75 72 ASP A O 1
ATOM 581 N N . GLU A 1 73 ? -14.800 -4.325 28.022 1.00 85.06 73 GLU A N 1
ATOM 582 C CA . GLU A 1 73 ? -16.110 -3.779 27.644 1.00 85.06 73 GLU A CA 1
ATOM 583 C C . GLU A 1 73 ? -16.435 -4.064 26.173 1.00 85.06 73 GLU A C 1
ATOM 585 O O . GLU A 1 73 ? -17.566 -4.435 25.851 1.00 85.06 73 GLU A O 1
ATOM 590 N N . LEU A 1 74 ? -15.439 -3.966 25.284 1.00 83.50 74 LEU A N 1
ATOM 591 C CA . LEU A 1 74 ? -15.584 -4.319 23.870 1.00 83.50 74 LEU A CA 1
ATOM 592 C C . LEU A 1 74 ? -15.819 -5.818 23.667 1.00 83.50 74 LEU A C 1
ATOM 594 O O . LEU A 1 74 ? -16.658 -6.189 22.846 1.00 83.50 74 LEU A O 1
ATOM 598 N N . LYS A 1 75 ? -15.144 -6.684 24.435 1.00 82.88 75 LYS A N 1
ATOM 599 C CA . LYS A 1 75 ? -15.425 -8.129 24.429 1.00 82.88 75 LYS A CA 1
ATOM 600 C C . LYS A 1 75 ? -16.864 -8.413 24.829 1.00 82.88 75 LYS A C 1
ATOM 602 O O . LYS A 1 75 ? -17.560 -9.119 24.107 1.00 82.88 75 LYS A O 1
ATOM 607 N N . GLN A 1 76 ? -17.333 -7.818 25.925 1.00 85.12 76 GLN A N 1
ATOM 608 C CA . GLN A 1 76 ? -18.716 -8.001 26.359 1.00 85.12 76 GLN A CA 1
ATOM 609 C C . GLN A 1 76 ? -19.715 -7.475 25.326 1.00 85.12 76 GLN A C 1
ATOM 611 O O . GLN A 1 76 ? -20.737 -8.114 25.091 1.00 85.12 76 GLN A O 1
ATOM 616 N N . ALA A 1 77 ? -19.446 -6.324 24.704 1.00 84.56 77 ALA A N 1
ATOM 617 C CA . ALA A 1 77 ? -20.291 -5.800 23.635 1.00 84.56 77 ALA A CA 1
ATOM 618 C C . ALA A 1 77 ? -20.344 -6.765 22.436 1.00 84.56 77 ALA A C 1
ATOM 620 O O . ALA A 1 77 ? -21.428 -7.030 21.916 1.00 84.56 77 ALA A O 1
ATOM 621 N N . ALA A 1 78 ? -19.206 -7.353 22.054 1.00 83.94 78 ALA A N 1
ATOM 622 C CA . ALA A 1 78 ? -19.122 -8.322 20.966 1.00 83.94 78 ALA A CA 1
ATOM 623 C C . ALA A 1 78 ? -19.846 -9.642 21.278 1.00 83.94 78 ALA A C 1
ATOM 625 O O . ALA A 1 78 ? -20.579 -10.149 20.431 1.00 83.94 78 ALA A O 1
ATOM 626 N N . GLU A 1 79 ? -19.708 -10.167 22.497 1.00 85.06 79 GLU A N 1
ATOM 627 C CA . GLU A 1 79 ? -20.419 -11.372 22.951 1.00 85.06 79 GLU A CA 1
ATOM 628 C C . GLU A 1 79 ? -21.935 -11.148 23.048 1.00 85.06 79 GLU A C 1
ATOM 630 O O . GLU A 1 79 ? -22.718 -12.039 22.714 1.00 85.06 79 GLU A O 1
ATOM 635 N N . ARG A 1 80 ? -22.366 -9.944 23.456 1.00 85.25 80 ARG A N 1
ATOM 636 C CA . ARG A 1 80 ? -23.786 -9.553 23.452 1.00 85.25 80 ARG A CA 1
ATOM 637 C C . ARG A 1 80 ? -24.339 -9.421 22.033 1.00 85.25 80 ARG A C 1
ATOM 639 O O . ARG A 1 80 ? -25.476 -9.819 21.797 1.00 85.25 80 ARG A O 1
ATOM 646 N N . ALA A 1 81 ? -23.557 -8.863 21.109 1.00 83.00 81 ALA A N 1
ATOM 647 C CA . ALA A 1 81 ? -23.950 -8.708 19.709 1.00 83.00 81 ALA A CA 1
ATOM 648 C C . ALA A 1 81 ? -23.995 -10.054 18.961 1.00 83.00 81 ALA A C 1
ATOM 650 O O . ALA A 1 81 ? -24.856 -10.250 18.105 1.00 83.00 81 ALA A O 1
ATOM 651 N N . HIS A 1 82 ? -23.113 -10.999 19.312 1.00 82.62 82 HIS A N 1
ATOM 652 C CA . HIS A 1 82 ? -23.004 -12.319 18.680 1.00 82.62 82 HIS A CA 1
ATOM 653 C C . HIS A 1 82 ? -23.125 -13.459 19.706 1.00 82.62 82 HIS A C 1
ATOM 655 O O . HIS A 1 82 ? -22.135 -14.134 20.008 1.00 82.62 82 HIS A O 1
ATOM 661 N N . PRO A 1 83 ? -24.337 -13.743 20.222 1.00 79.75 83 PRO A N 1
ATOM 662 C CA . PRO A 1 83 ? -24.532 -14.782 21.227 1.00 79.75 83 PRO A CA 1
ATOM 663 C C . PRO A 1 83 ? -24.095 -16.162 20.710 1.00 79.75 83 PRO A C 1
ATOM 665 O O . PRO A 1 83 ? -24.562 -16.663 19.680 1.00 79.75 83 PRO A O 1
ATOM 668 N N . GLY A 1 84 ? -23.190 -16.796 21.455 1.00 79.38 84 GLY A N 1
ATOM 669 C CA . GLY A 1 84 ? -22.612 -18.100 21.124 1.00 79.38 84 GLY A CA 1
ATOM 670 C C . GLY A 1 84 ? -21.312 -18.049 20.318 1.00 79.38 84 GLY A C 1
ATOM 671 O O . GLY A 1 84 ? -20.815 -19.118 19.968 1.00 79.38 84 GLY A O 1
ATOM 672 N N . TYR A 1 85 ? -20.773 -16.863 20.033 1.00 80.06 85 TYR A N 1
ATOM 673 C CA . TYR A 1 85 ? -19.387 -16.680 19.603 1.00 80.06 85 TYR A CA 1
ATOM 674 C C . TYR A 1 85 ? -18.531 -16.234 20.795 1.00 80.06 85 TYR A C 1
ATOM 676 O O . TYR A 1 85 ? -18.985 -15.438 21.614 1.00 80.06 85 TYR A O 1
ATOM 684 N N . GLN A 1 86 ? -17.310 -16.753 20.899 1.00 81.94 86 GLN A N 1
ATOM 685 C CA . GLN A 1 86 ? -16.313 -16.324 21.879 1.00 81.94 86 GLN A CA 1
ATOM 686 C C . GLN A 1 86 ? -15.338 -15.351 21.222 1.00 81.94 86 GLN A C 1
ATOM 688 O O . GLN A 1 86 ? -15.071 -15.439 20.023 1.00 81.94 86 GLN A O 1
ATOM 693 N N . VAL A 1 87 ? -14.824 -14.390 21.988 1.00 81.88 87 VAL A N 1
ATOM 694 C CA . VAL A 1 87 ? -13.812 -13.461 21.479 1.00 81.88 87 VAL A CA 1
ATOM 695 C C . VAL A 1 87 ? -12.430 -14.084 21.630 1.00 81.88 87 VAL A C 1
ATOM 697 O O . VAL A 1 87 ? -11.897 -14.187 22.733 1.00 81.88 87 VAL A O 1
ATOM 700 N N . ASN A 1 88 ? -11.813 -14.440 20.508 1.00 80.00 88 ASN A N 1
ATOM 701 C CA . ASN A 1 88 ? -10.467 -15.010 20.485 1.00 80.00 88 ASN A CA 1
ATOM 702 C C . ASN A 1 88 ? -9.391 -13.920 20.542 1.00 80.00 88 ASN A C 1
ATOM 704 O O . ASN A 1 88 ? -8.363 -14.051 21.210 1.00 80.00 88 ASN A O 1
ATOM 708 N N . ARG A 1 89 ? -9.606 -12.825 19.804 1.00 76.62 89 ARG A N 1
ATOM 709 C CA . ARG A 1 89 ? -8.607 -11.765 19.662 1.00 76.62 89 ARG A CA 1
ATOM 710 C C . ARG A 1 89 ? -9.255 -10.412 19.432 1.00 76.62 89 ARG A C 1
ATOM 712 O O . ARG A 1 89 ? -10.133 -10.270 18.587 1.00 76.62 89 ARG A O 1
ATOM 719 N N . VAL A 1 90 ? -8.757 -9.421 20.159 1.00 79.88 90 VAL A N 1
ATOM 720 C CA . VAL A 1 90 ? -9.084 -8.009 19.971 1.00 79.88 90 VAL A CA 1
ATOM 721 C C . VAL A 1 90 ? -7.844 -7.346 19.386 1.00 79.88 90 VAL A C 1
ATOM 723 O O . VAL A 1 90 ? -6.790 -7.342 20.023 1.00 79.88 90 VAL A O 1
ATOM 726 N N . PHE A 1 91 ? -7.942 -6.846 18.159 1.00 74.88 91 PHE A N 1
ATOM 727 C CA . PHE A 1 91 ? -6.901 -6.029 17.548 1.00 74.88 91 PHE A CA 1
ATOM 728 C C . PHE A 1 91 ? -7.241 -4.561 17.758 1.00 74.88 91 PHE A C 1
ATOM 730 O O . PHE A 1 91 ? -8.139 -4.003 17.126 1.00 74.88 91 PHE A O 1
ATOM 737 N N . GLU A 1 92 ? -6.493 -3.925 18.652 1.00 70.38 92 GLU A N 1
ATOM 738 C CA . GLU A 1 92 ? -6.560 -2.483 18.822 1.00 70.38 92 GLU A CA 1
ATOM 739 C C . GLU A 1 92 ? -5.876 -1.790 17.640 1.00 70.38 92 GLU A C 1
ATOM 741 O O . GLU A 1 92 ? -4.698 -2.015 17.345 1.00 70.38 92 GLU A O 1
ATOM 746 N N . SER A 1 93 ? -6.621 -0.928 16.951 1.00 66.88 93 SER A N 1
ATOM 747 C CA . SER A 1 93 ? -6.053 -0.083 15.907 1.00 66.88 93 SER A CA 1
ATOM 748 C C . SER A 1 93 ? -5.035 0.892 16.502 1.00 66.88 93 SER A C 1
ATOM 750 O O . SER A 1 93 ? -5.294 1.548 17.509 1.00 66.88 93 SER A O 1
ATOM 752 N N . ARG A 1 94 ? -3.884 1.054 15.831 1.00 64.00 94 ARG A N 1
ATOM 753 C CA . ARG A 1 94 ? -2.848 2.041 16.212 1.00 64.00 94 ARG A CA 1
ATOM 754 C C . ARG A 1 94 ? -3.374 3.475 16.255 1.00 64.00 94 ARG A C 1
ATOM 756 O O . ARG A 1 94 ? -2.791 4.311 16.938 1.00 64.00 94 ARG A O 1
ATOM 763 N N . ASN A 1 95 ? -4.412 3.772 15.476 1.00 66.81 95 ASN A N 1
ATOM 764 C CA . ASN A 1 95 ? -5.046 5.077 15.455 1.00 66.81 95 ASN A CA 1
ATOM 765 C C . ASN A 1 95 ? -6.316 5.039 16.321 1.00 66.81 95 ASN A C 1
ATOM 767 O O . ASN A 1 95 ? -7.189 4.206 16.065 1.00 66.81 95 ASN A O 1
ATOM 771 N N . PRO A 1 96 ? -6.467 5.944 17.303 1.00 66.94 96 PRO A N 1
ATOM 772 C CA . PRO A 1 96 ? -7.671 5.995 18.117 1.00 66.94 96 PRO A CA 1
ATOM 773 C C . PRO A 1 96 ? -8.950 6.201 17.281 1.00 66.94 96 PRO A C 1
ATOM 775 O O . PRO A 1 96 ? -9.990 5.638 17.607 1.00 66.94 96 PRO A O 1
ATOM 778 N N . ASN A 1 97 ? -8.918 6.895 16.148 1.00 69.12 97 ASN A N 1
ATOM 779 C CA . ASN A 1 97 ? -10.145 7.135 15.368 1.00 69.12 97 ASN A CA 1
ATOM 780 C C . ASN A 1 97 ? -10.512 6.003 14.388 1.00 69.12 97 ASN A C 1
ATOM 782 O O . ASN A 1 97 ? -11.244 6.223 13.424 1.00 69.12 97 ASN A O 1
ATOM 786 N N . GLN A 1 98 ? -9.999 4.792 14.610 1.00 73.50 98 GLN A N 1
ATOM 787 C CA . GLN A 1 98 ? -10.299 3.621 13.789 1.00 73.50 98 GLN A CA 1
ATOM 788 C C . GLN A 1 98 ? -11.142 2.590 14.548 1.00 73.50 98 GLN A C 1
ATOM 790 O O . GLN A 1 98 ? -11.047 2.513 15.779 1.00 73.50 98 GLN A O 1
ATOM 795 N N . PRO A 1 99 ? -11.947 1.787 13.826 1.00 78.19 99 PRO A N 1
ATOM 796 C CA . PRO A 1 99 ? -12.644 0.656 14.414 1.00 78.19 99 PRO A CA 1
ATOM 797 C C . PRO A 1 99 ? -11.672 -0.309 15.084 1.00 78.19 99 PRO A C 1
ATOM 799 O O . PRO A 1 99 ? -10.524 -0.470 14.654 1.00 78.19 99 PRO A O 1
ATOM 802 N N . VAL A 1 100 ? -12.156 -0.960 16.135 1.00 81.38 100 VAL A N 1
ATOM 803 C CA . VAL A 1 100 ? -11.470 -2.093 16.751 1.00 81.38 100 VAL A CA 1
ATOM 804 C C . VAL A 1 100 ? -11.936 -3.346 16.041 1.00 81.38 100 VAL A C 1
ATOM 806 O O . VAL A 1 100 ? -13.132 -3.567 15.866 1.00 81.38 100 VAL A O 1
ATOM 809 N N . GLU A 1 101 ? -10.986 -4.162 15.618 1.00 83.38 101 GLU A N 1
ATOM 810 C CA . GLU A 1 101 ? -11.281 -5.401 14.927 1.00 83.38 101 GLU A CA 1
ATOM 811 C C . GLU A 1 101 ? -11.329 -6.544 15.937 1.00 83.38 101 GLU A C 1
ATOM 813 O O . GLU A 1 101 ? -10.364 -6.796 16.666 1.00 83.38 101 GLU A O 1
ATOM 818 N N . ILE A 1 102 ? -12.466 -7.234 15.993 1.00 84.12 102 ILE A N 1
ATOM 819 C CA . ILE A 1 102 ? -12.697 -8.322 16.937 1.00 84.12 102 ILE A CA 1
ATOM 820 C C . ILE A 1 102 ? -12.897 -9.618 16.159 1.00 84.12 102 ILE A C 1
ATOM 822 O O . ILE A 1 102 ? -13.769 -9.734 15.294 1.00 84.12 102 ILE A O 1
ATOM 826 N N . TRP A 1 103 ? -12.061 -10.600 16.484 1.00 83.25 103 TRP A N 1
ATOM 827 C CA . TRP A 1 103 ? -12.120 -11.949 15.942 1.00 83.25 103 TRP A CA 1
ATOM 828 C C . TRP A 1 103 ? -12.957 -12.807 16.875 1.00 83.25 103 TRP A C 1
ATOM 830 O O . TRP A 1 103 ? -12.601 -13.013 18.039 1.00 83.25 103 TRP A O 1
ATOM 840 N N . LEU A 1 104 ? -14.055 -13.310 16.334 1.00 85.25 104 LEU A N 1
ATOM 841 C CA . LEU A 1 104 ? -15.054 -14.099 17.029 1.00 85.25 104 LEU A CA 1
ATOM 842 C C . LEU A 1 104 ? -15.024 -15.529 16.487 1.00 85.25 104 LEU A C 1
ATOM 844 O O . LEU A 1 104 ? -15.020 -15.743 15.270 1.00 85.25 104 LEU A O 1
ATOM 848 N N . ASP A 1 105 ? -15.025 -16.520 17.370 1.00 84.50 105 ASP A N 1
ATOM 849 C CA . ASP A 1 105 ? -15.049 -17.932 17.005 1.00 84.50 105 ASP A CA 1
ATOM 850 C C . ASP A 1 105 ? -16.243 -18.670 17.615 1.00 84.50 105 ASP A C 1
ATOM 852 O O . ASP A 1 105 ? -16.673 -18.424 18.738 1.00 84.50 105 ASP A O 1
ATOM 856 N N . ARG A 1 106 ? -16.813 -19.589 16.838 1.00 84.31 106 ARG A N 1
ATOM 857 C CA . ARG A 1 106 ? -17.892 -20.483 17.259 1.00 84.31 106 ARG A CA 1
ATOM 858 C C . ARG A 1 106 ? -17.618 -21.869 16.708 1.00 84.31 106 ARG A C 1
ATOM 860 O O . ARG A 1 106 ? -18.012 -22.203 15.586 1.00 84.31 106 ARG A O 1
ATOM 867 N N . GLY A 1 107 ? -16.902 -22.670 17.492 1.00 83.06 107 GLY A N 1
ATOM 868 C CA . GLY A 1 107 ? -16.438 -23.989 17.066 1.00 83.06 107 GLY A CA 1
ATOM 869 C C . GLY A 1 107 ? -15.517 -23.878 15.848 1.00 83.06 107 GLY A C 1
ATOM 8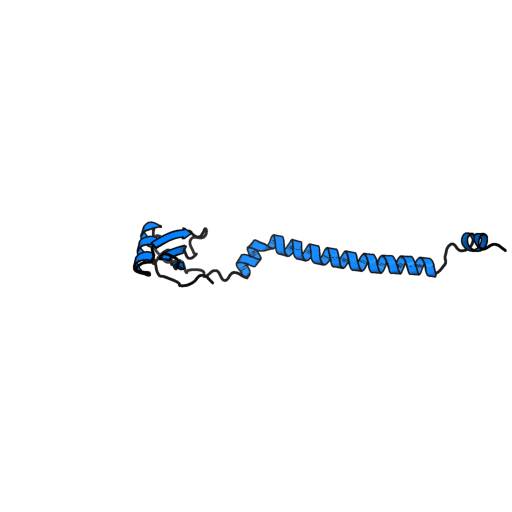70 O O . GLY A 1 107 ? -14.412 -23.358 15.947 1.00 83.06 107 GLY A O 1
ATOM 871 N N . SER A 1 108 ? -15.971 -24.349 14.683 1.00 78.19 108 SER A N 1
ATOM 872 C CA . SER A 1 108 ? -15.208 -24.282 13.427 1.00 78.19 108 SER A CA 1
ATOM 873 C C . SER A 1 108 ? -15.393 -22.980 12.636 1.00 78.19 108 SER A C 1
ATOM 875 O O . SER A 1 108 ? -14.633 -22.732 11.699 1.00 78.19 108 SER A O 1
ATOM 877 N N . LYS A 1 109 ? -16.381 -22.141 12.980 1.00 81.12 109 LYS A N 1
ATOM 878 C CA . LYS A 1 109 ? -16.647 -20.877 12.276 1.00 81.12 109 LYS A CA 1
ATOM 879 C C . LYS A 1 109 ? -15.879 -19.733 12.924 1.00 81.12 109 LYS A C 1
ATOM 881 O O . LYS A 1 109 ? -15.998 -19.518 14.126 1.00 81.12 109 LYS A O 1
ATOM 886 N N . LYS A 1 110 ? -15.133 -18.982 12.116 1.00 84.81 110 LYS A N 1
ATOM 887 C CA . LYS A 1 110 ? -14.436 -17.757 12.522 1.00 84.81 110 LYS A CA 1
ATOM 888 C C . LYS A 1 110 ? -15.022 -16.591 11.744 1.00 84.81 110 LYS A C 1
ATOM 890 O O . LYS A 1 110 ? -15.142 -16.690 10.524 1.00 84.81 110 LYS A O 1
ATOM 895 N N . ILE A 1 111 ? -15.391 -15.528 12.445 1.00 83.81 111 ILE A N 1
ATOM 896 C CA . ILE A 1 111 ? -15.872 -14.284 11.847 1.00 83.81 111 ILE A CA 1
ATOM 897 C C . ILE A 1 111 ? -15.043 -13.118 12.378 1.00 83.81 111 ILE A C 1
ATOM 899 O O . ILE A 1 111 ? -14.556 -13.143 13.509 1.00 83.81 111 ILE A O 1
ATOM 903 N N . GLN A 1 112 ? -14.883 -12.102 11.545 1.00 83.44 112 GLN A N 1
ATOM 904 C CA . GLN A 1 112 ? -14.185 -10.869 11.875 1.00 83.44 112 GLN A CA 1
ATOM 905 C C . GLN A 1 112 ? -15.217 -9.749 11.817 1.00 83.44 112 GLN A C 1
ATOM 907 O O . GLN A 1 112 ? -15.982 -9.666 10.856 1.00 83.44 112 GLN A O 1
ATOM 912 N N . ARG A 1 113 ? -15.285 -8.928 12.862 1.00 84.06 113 ARG A N 1
ATOM 913 C CA . ARG A 1 113 ? -16.253 -7.833 12.963 1.00 84.06 113 ARG A CA 1
ATOM 914 C C . ARG A 1 113 ? -15.554 -6.560 13.404 1.00 84.06 113 ARG A C 1
ATOM 916 O O . ARG A 1 113 ? -14.676 -6.594 14.270 1.00 84.06 113 ARG A O 1
ATOM 923 N N . LEU A 1 114 ? -15.938 -5.446 12.798 1.00 85.06 114 LEU A N 1
ATOM 924 C CA . LEU A 1 114 ? -15.474 -4.123 13.189 1.00 85.06 114 LEU A CA 1
ATOM 925 C C . LEU A 1 114 ? -16.406 -3.576 14.263 1.00 85.06 114 LEU A C 1
ATOM 927 O O . LEU A 1 114 ? -17.610 -3.526 14.064 1.00 85.06 114 LEU A O 1
ATOM 931 N N . PHE A 1 115 ? -15.857 -3.126 15.384 1.00 82.56 115 PHE A N 1
ATOM 932 C CA . PHE A 1 115 ? -16.617 -2.506 16.462 1.00 82.56 115 PHE A CA 1
ATOM 933 C C . PHE A 1 115 ? -16.193 -1.057 16.666 1.00 82.56 115 PHE A C 1
ATOM 935 O O . PHE A 1 115 ? -15.019 -0.692 16.533 1.00 82.56 115 PHE A O 1
ATOM 942 N N . ASN A 1 116 ? -17.157 -0.211 17.016 1.00 83.69 116 ASN A N 1
ATOM 943 C CA . ASN A 1 116 ? -16.884 1.168 17.384 1.00 83.69 116 ASN A CA 1
ATOM 944 C C . ASN A 1 116 ? -16.212 1.219 18.776 1.00 83.69 116 ASN A C 1
ATOM 946 O O . ASN A 1 116 ? -16.818 0.769 19.748 1.00 83.69 116 ASN A O 1
ATOM 950 N N . PRO A 1 117 ? -15.003 1.801 18.913 1.00 81.81 117 PRO A N 1
ATOM 951 C CA . PRO A 1 117 ? -14.273 1.839 20.185 1.00 81.81 117 PRO A CA 1
ATOM 952 C C . PRO A 1 117 ? -14.922 2.710 21.268 1.00 81.81 117 PRO A C 1
ATOM 954 O O . PRO A 1 117 ? -14.524 2.628 22.427 1.00 81.81 117 PRO A O 1
ATOM 957 N N . PHE A 1 118 ? -15.871 3.573 20.907 1.00 82.25 118 PHE A N 1
ATOM 958 C CA . PHE A 1 118 ? -16.540 4.485 21.836 1.00 82.25 118 PHE A CA 1
ATOM 959 C C . PHE A 1 118 ? -17.939 3.999 22.214 1.00 82.25 118 PHE A C 1
ATOM 961 O O . PHE A 1 118 ? -18.351 4.158 23.356 1.00 82.25 118 PHE A O 1
ATOM 968 N N . THR A 1 119 ? -18.678 3.409 21.269 1.00 80.94 119 THR A N 1
ATOM 969 C CA . THR A 1 119 ? -20.068 2.977 21.503 1.00 80.94 119 THR A CA 1
ATOM 970 C C . THR A 1 119 ? -20.233 1.467 21.654 1.00 80.94 119 THR A C 1
ATOM 972 O O . THR A 1 119 ? -21.284 1.022 22.106 1.00 80.94 119 THR A O 1
ATOM 975 N N . GLY A 1 120 ? -19.238 0.665 21.261 1.00 81.88 120 GLY A N 1
ATOM 976 C CA . GLY A 1 120 ? -19.346 -0.797 21.232 1.00 81.88 120 GLY A CA 1
ATOM 977 C C . GLY A 1 120 ? -20.310 -1.322 20.162 1.00 81.88 120 GLY A C 1
ATOM 978 O O . GLY A 1 120 ? -20.675 -2.492 20.197 1.00 81.88 120 GLY A O 1
ATOM 979 N N . ALA A 1 121 ? -20.743 -0.472 19.224 1.00 82.81 121 ALA A N 1
ATOM 980 C CA . ALA A 1 121 ? -21.621 -0.870 18.129 1.00 82.81 121 ALA A CA 1
ATOM 981 C C . ALA A 1 121 ? -20.876 -1.739 17.105 1.00 82.81 121 ALA A C 1
ATOM 983 O O . ALA A 1 121 ? -19.748 -1.408 16.733 1.00 82.81 121 ALA A O 1
ATOM 984 N N . ASP A 1 122 ? -21.523 -2.805 16.632 1.00 84.06 122 ASP A N 1
ATOM 985 C CA . ASP A 1 122 ? -21.046 -3.613 15.505 1.00 84.06 122 ASP A CA 1
ATOM 986 C C . ASP A 1 122 ? -21.224 -2.822 14.200 1.00 84.06 122 ASP A C 1
ATOM 988 O O . ASP A 1 122 ? -22.327 -2.396 13.853 1.00 84.06 122 ASP A O 1
ATOM 992 N N . LEU A 1 123 ? -20.116 -2.584 13.506 1.00 82.38 123 LEU A N 1
ATOM 993 C CA . LEU A 1 123 ? -20.027 -1.873 12.232 1.00 82.38 123 LEU A CA 1
ATOM 994 C C . LEU A 1 123 ? -20.026 -2.835 11.037 1.00 82.38 123 LEU A C 1
ATOM 996 O O . LEU A 1 123 ? -20.030 -2.377 9.895 1.00 82.38 123 LEU A O 1
ATOM 1000 N N . GLY A 1 124 ? -20.048 -4.146 11.285 1.00 81.19 124 GLY A N 1
ATOM 1001 C CA . GLY A 1 124 ? -20.145 -5.177 10.263 1.00 81.19 124 GLY A CA 1
ATOM 1002 C C . GLY A 1 124 ? -18.800 -5.770 9.852 1.00 81.19 124 GLY A C 1
ATOM 1003 O O . GLY A 1 124 ? -17.844 -5.826 10.629 1.00 81.19 124 GLY A O 1
ATOM 1004 N N . ASP A 1 125 ? -18.767 -6.316 8.636 1.00 78.50 125 ASP A N 1
ATOM 1005 C CA . ASP A 1 125 ? -17.587 -6.982 8.088 1.00 78.50 125 ASP A CA 1
ATOM 1006 C C . ASP A 1 125 ? -16.475 -5.970 7.743 1.00 78.50 125 ASP A C 1
ATOM 1008 O O . ASP A 1 125 ? -16.754 -4.899 7.194 1.00 78.50 125 ASP A O 1
ATOM 1012 N N . PRO A 1 126 ? -15.206 -6.302 8.022 1.00 69.75 126 PRO A N 1
ATOM 1013 C CA . PRO A 1 126 ? -14.075 -5.615 7.418 1.00 69.75 126 PRO A CA 1
ATOM 1014 C C . PRO A 1 126 ? -14.041 -5.909 5.915 1.00 69.75 126 PRO A C 1
ATOM 1016 O O . PRO A 1 126 ? -14.095 -7.070 5.512 1.00 69.75 126 PRO A O 1
ATOM 1019 N N . LEU A 1 127 ? -13.987 -4.848 5.105 1.00 58.09 127 LEU A N 1
ATOM 1020 C CA . LEU A 1 127 ? -13.828 -4.917 3.647 1.00 58.09 127 LEU A CA 1
ATOM 1021 C C . LEU A 1 127 ? -12.466 -5.494 3.240 1.00 58.09 127 LEU A C 1
ATOM 1023 O O . LEU A 1 127 ? -11.460 -5.158 3.910 1.00 58.09 127 LEU A O 1
#

Radius of gyration: 32.33 Å; chains: 1; bounding box: 69×37×83 Å

pLDDT: mean 77.13, std 12.48, range [44.53, 97.06]

Sequence (127 aa):
MTLAERWLRQPQSVGLRKALFQVHLWTGLILALYVLVMSLTGTVLIYRRELAKAFSYQPHIVAHPGPRLTADELKQAAERAHPGYQVNRVFESRNPNQPVEIWLDRGSKKIQRLFNPFTGADLGDPL

Foldseek 3Di:
DDPVVVVVPPPDPPVVVVVVVVVCVVVVVVVVVVVVVVVVVVVCVVCVVVCCVVVQPFPQADDDPADFDDPVSLQVLVCVVPPQWHFPDWADDPDLRGWIWTWTDHPPDIAIWTADRGPSDTPGHRD

Secondary structure (DSSP, 8-state):
--HHHHHHT-TT-HHHHHHHHHHHHHHHHHHHHHHHHHHHHHHHHHTHHHHHHHHS----PPPPSSPPPPHHHHHHHHHHHSTT-EEEEEE--SSTTSPEEEEEEETTEEEEEEE-TTT--EEE---